Protein AF-A0A6A6Z845-F1 (afdb_monomer)

Secondary structure (DSSP, 8-state):
-HHHHHHHHHHHHHHHHHH-----PPEEEEE--SSSTTSS-EEEEPPPPS--GGGTGGGS-IIIIIHHHHHHHHHHHHHHHT---SSSS---

Nearest PDB structures (foldseek):
  3att-assembly1_A  TM=8.606E-01  e=7.777E-02  Mycobacterium tuberculosis

Foldseek 3Di:
DQQVVLVLVLLVLVVCVVQHPDDDWAWPDWDSDCPDPVSHTDTDTDDDPDDDCVVCVVVDDVPPGVVVVVVVVVVSVVSVVVDDDPDDDGPD

Mean predicted aligned error: 4.04 Å

Organism: NCBI:txid574789

Solvent-accessible surface area (backbone atoms only — not comparable to full-atom values): 5772 Å² total; per-residue (Å²): 117,68,42,64,53,52,44,30,52,54,42,49,48,51,50,43,53,76,75,45,88,58,90,64,63,54,76,79,48,68,42,36,48,53,90,49,99,80,59,48,65,50,75,44,55,52,81,80,86,82,76,62,62,87,82,42,56,91,78,46,48,67,86,58,51,45,48,51,50,54,52,50,53,52,51,47,51,54,54,56,67,68,63,83,73,99,66,90,84,65,94,91

Structure (mmCIF, N/CA/C/O backbone):
data_AF-A0A6A6Z845-F1
#
_entry.id   AF-A0A6A6Z845-F1
#
loop_
_atom_site.group_PDB
_atom_site.id
_atom_site.type_symbol
_atom_site.label_atom_id
_atom_site.label_alt_id
_atom_site.label_comp_id
_atom_site.label_asym_id
_atom_site.label_entity_id
_atom_site.label_seq_id
_atom_site.pdbx_PDB_ins_code
_atom_site.Cartn_x
_atom_site.Cartn_y
_atom_site.Cartn_z
_atom_site.occupancy
_atom_site.B_iso_or_equiv
_atom_site.auth_seq_id
_atom_site.auth_comp_id
_atom_site.auth_asym_id
_atom_site.auth_atom_id
_atom_site.pdbx_PDB_model_num
ATOM 1 N N . MET A 1 1 ? 18.848 0.659 -3.820 1.00 58.38 1 MET A N 1
ATOM 2 C CA . MET A 1 1 ? 18.723 0.479 -5.281 1.00 58.38 1 MET A CA 1
ATOM 3 C C . MET A 1 1 ? 17.284 0.812 -5.631 1.00 58.38 1 MET A C 1
ATOM 5 O O . MET A 1 1 ? 16.436 0.116 -5.089 1.00 58.38 1 MET A O 1
ATOM 9 N N . PRO A 1 2 ? 17.026 1.863 -6.427 1.00 66.38 2 PRO A N 1
ATOM 10 C CA . PRO A 1 2 ? 15.672 2.354 -6.731 1.00 66.38 2 PRO A CA 1
ATOM 11 C C . PRO A 1 2 ? 14.747 1.222 -7.216 1.00 66.38 2 PRO A C 1
ATOM 13 O O . PRO A 1 2 ? 13.760 0.889 -6.570 1.00 66.38 2 PRO A O 1
ATOM 16 N N . TRP A 1 3 ? 15.224 0.454 -8.203 1.00 84.88 3 TRP A N 1
ATOM 17 C CA . TRP A 1 3 ? 14.494 -0.643 -8.846 1.00 84.88 3 TRP A CA 1
ATOM 18 C C . TRP A 1 3 ? 13.645 -1.529 -7.922 1.00 84.88 3 TRP A C 1
ATOM 20 O O . TRP A 1 3 ? 12.445 -1.677 -8.127 1.00 84.88 3 TRP A O 1
ATOM 30 N N . TYR A 1 4 ? 14.256 -2.134 -6.901 1.00 89.62 4 TYR A N 1
ATOM 31 C CA . TYR A 1 4 ? 13.570 -3.120 -6.062 1.00 89.62 4 TYR A CA 1
ATOM 32 C C . TYR A 1 4 ? 12.480 -2.505 -5.184 1.00 89.62 4 TYR A C 1
ATOM 34 O O . TYR A 1 4 ? 11.532 -3.196 -4.828 1.00 89.62 4 TYR A O 1
ATOM 42 N N . LYS A 1 5 ? 12.595 -1.217 -4.843 1.00 91.25 5 LYS A N 1
ATOM 43 C CA . LYS A 1 5 ? 11.623 -0.543 -3.984 1.00 91.25 5 LYS A CA 1
ATOM 44 C C . LYS A 1 5 ? 10.306 -0.335 -4.728 1.00 91.25 5 LYS A C 1
ATOM 46 O O . LYS A 1 5 ? 9.289 -0.861 -4.292 1.00 91.25 5 LYS A O 1
ATOM 51 N N . THR A 1 6 ? 10.333 0.366 -5.863 1.00 95.00 6 THR A N 1
ATOM 52 C CA . THR A 1 6 ? 9.124 0.619 -6.665 1.00 95.00 6 THR A CA 1
ATOM 53 C C . THR A 1 6 ? 8.460 -0.678 -7.111 1.00 95.00 6 THR A C 1
ATOM 55 O O . THR A 1 6 ? 7.240 -0.797 -7.041 1.00 95.00 6 THR A O 1
ATOM 58 N N . GLN A 1 7 ? 9.250 -1.677 -7.511 1.00 95.44 7 GLN A N 1
ATOM 59 C CA . GLN A 1 7 ? 8.714 -2.989 -7.862 1.00 95.44 7 GLN A CA 1
ATOM 60 C C . GLN A 1 7 ? 8.001 -3.659 -6.681 1.00 95.44 7 GLN A C 1
ATOM 62 O O . GLN A 1 7 ? 6.878 -4.135 -6.834 1.00 95.44 7 GLN A O 1
ATOM 67 N N . SER A 1 8 ? 8.613 -3.645 -5.491 1.00 95.31 8 SER A N 1
ATOM 68 C CA . SER A 1 8 ? 7.999 -4.198 -4.282 1.00 95.31 8 SER A CA 1
ATOM 69 C C . SER A 1 8 ? 6.720 -3.450 -3.895 1.00 95.31 8 SER A C 1
ATOM 71 O O . SER A 1 8 ? 5.759 -4.094 -3.481 1.00 95.31 8 SER A O 1
ATOM 73 N N . GLU A 1 9 ? 6.673 -2.122 -4.026 1.00 95.88 9 GLU A N 1
ATOM 74 C CA . GLU A 1 9 ? 5.471 -1.320 -3.748 1.00 95.88 9 GLU A CA 1
ATOM 75 C C . GLU A 1 9 ? 4.327 -1.678 -4.706 1.00 95.88 9 GLU A C 1
ATOM 77 O O . GLU A 1 9 ? 3.229 -2.012 -4.255 1.00 95.88 9 GLU A O 1
ATOM 82 N N . VAL A 1 10 ? 4.590 -1.705 -6.017 1.00 97.25 10 VAL A N 1
ATOM 83 C CA . VAL A 1 10 ? 3.578 -2.052 -7.029 1.00 97.25 10 VAL A CA 1
ATOM 84 C C . VAL A 1 10 ? 3.095 -3.494 -6.875 1.00 97.25 10 VAL A C 1
ATOM 86 O O . VAL A 1 10 ? 1.887 -3.745 -6.936 1.00 97.25 10 VAL A O 1
ATOM 89 N N . ALA A 1 11 ? 4.010 -4.439 -6.637 1.00 96.38 11 ALA A N 1
ATOM 90 C CA . ALA A 1 11 ? 3.657 -5.831 -6.379 1.00 96.38 11 ALA A CA 1
ATOM 91 C C . ALA A 1 11 ? 2.762 -5.945 -5.136 1.00 96.38 11 ALA A C 1
ATOM 93 O O . ALA A 1 11 ? 1.724 -6.601 -5.188 1.00 96.38 11 ALA A O 1
ATOM 94 N N . THR A 1 12 ? 3.102 -5.237 -4.052 1.00 96.19 12 THR A N 1
ATOM 95 C CA . THR A 1 12 ? 2.323 -5.226 -2.801 1.00 96.19 12 THR A CA 1
ATOM 96 C C . THR A 1 12 ? 0.926 -4.653 -3.002 1.00 96.19 12 THR A C 1
ATOM 98 O O . THR A 1 12 ? -0.051 -5.279 -2.597 1.00 96.19 12 THR A O 1
ATOM 101 N N . MET A 1 13 ? 0.798 -3.507 -3.676 1.00 97.12 13 MET A N 1
ATOM 102 C CA . MET A 1 13 ? -0.509 -2.907 -3.967 1.00 97.12 13 MET A CA 1
ATOM 103 C C . MET A 1 13 ? -1.378 -3.819 -4.838 1.00 97.12 13 MET A C 1
ATOM 105 O O . MET A 1 13 ? -2.574 -3.961 -4.583 1.00 97.12 13 MET A O 1
ATOM 109 N N . THR A 1 14 ? -0.781 -4.467 -5.841 1.00 96.50 14 THR A N 1
ATOM 110 C CA . THR A 1 14 ? -1.487 -5.423 -6.708 1.00 96.50 14 THR A CA 1
ATOM 111 C C . THR A 1 14 ? -1.964 -6.630 -5.902 1.00 96.50 14 THR A C 1
ATOM 113 O O . THR A 1 14 ? -3.145 -6.968 -5.940 1.00 96.50 14 THR A O 1
ATOM 116 N N . TYR A 1 15 ? -1.080 -7.218 -5.095 1.00 96.44 15 TYR A N 1
ATOM 117 C CA . TYR A 1 15 ? -1.397 -8.378 -4.272 1.00 96.44 15 TYR A CA 1
ATOM 118 C C . TYR A 1 15 ? -2.512 -8.090 -3.256 1.00 96.44 15 TYR A C 1
ATOM 120 O O . TYR A 1 15 ? -3.477 -8.851 -3.180 1.00 96.44 15 TYR A O 1
ATOM 128 N N . ILE A 1 16 ? -2.428 -6.969 -2.525 1.00 96.94 16 ILE A N 1
ATOM 129 C CA . ILE A 1 16 ? -3.452 -6.557 -1.550 1.00 96.94 16 ILE A CA 1
ATOM 130 C C . ILE A 1 16 ? -4.809 -6.368 -2.235 1.00 96.94 16 ILE A C 1
ATOM 132 O O . ILE A 1 16 ? -5.815 -6.857 -1.721 1.00 96.94 16 ILE A O 1
ATOM 136 N N . ARG A 1 17 ? -4.845 -5.714 -3.405 1.00 96.44 17 ARG A N 1
ATOM 137 C CA . ARG A 1 17 ? -6.082 -5.525 -4.180 1.00 96.44 17 ARG A CA 1
ATOM 138 C C . ARG A 1 17 ? -6.727 -6.848 -4.589 1.00 96.44 17 ARG A C 1
ATOM 140 O O . ARG A 1 17 ? -7.948 -6.947 -4.600 1.00 96.44 17 ARG A O 1
ATOM 147 N N . GLU A 1 18 ? -5.924 -7.829 -4.990 1.00 95.88 18 GLU A N 1
ATOM 148 C CA . GLU A 1 18 ? -6.419 -9.121 -5.477 1.00 95.88 18 GLU A CA 1
ATOM 149 C C . GLU A 1 18 ? -6.900 -10.046 -4.349 1.00 95.88 18 GLU A C 1
ATOM 151 O O . GLU A 1 18 ? -7.770 -10.885 -4.583 1.00 95.88 18 GLU A O 1
ATOM 156 N N . HIS A 1 19 ? -6.359 -9.897 -3.134 1.00 96.81 19 HIS A N 1
ATOM 157 C CA . HIS A 1 19 ? -6.553 -10.865 -2.046 1.00 96.81 19 HIS A CA 1
ATOM 158 C C . HIS A 1 19 ? -7.327 -10.325 -0.836 1.00 96.81 19 HIS A C 1
ATOM 160 O O . HIS A 1 19 ? -7.685 -11.104 0.046 1.00 96.81 19 HIS A O 1
ATOM 166 N N . THR A 1 20 ? -7.608 -9.022 -0.774 1.00 97.50 20 THR A N 1
ATOM 167 C CA . THR A 1 20 ? -8.315 -8.390 0.353 1.00 97.50 20 THR A CA 1
ATOM 168 C C . THR A 1 20 ? -9.401 -7.437 -0.136 1.00 97.50 20 THR A C 1
ATOM 170 O O . THR A 1 20 ? -9.510 -7.141 -1.325 1.00 97.50 20 THR A O 1
ATOM 173 N N . LYS A 1 21 ? -10.213 -6.929 0.791 1.00 95.81 21 LYS A N 1
ATOM 174 C CA . LYS A 1 21 ? -11.187 -5.860 0.533 1.00 95.81 21 LYS A CA 1
ATOM 175 C C . LYS A 1 21 ? -10.633 -4.472 0.852 1.00 95.81 21 LYS A C 1
ATOM 177 O O . LYS A 1 21 ? -11.374 -3.490 0.779 1.00 95.81 21 LYS A O 1
ATOM 182 N N . ILE A 1 22 ? -9.357 -4.384 1.223 1.00 97.25 22 ILE A N 1
ATOM 183 C CA . ILE A 1 22 ? -8.715 -3.133 1.609 1.00 97.25 22 ILE A CA 1
ATOM 184 C C . ILE A 1 22 ? -8.632 -2.231 0.372 1.00 97.25 22 ILE A C 1
ATOM 186 O O . ILE A 1 22 ? -8.082 -2.643 -0.656 1.00 97.25 22 ILE A O 1
ATOM 190 N N . PRO A 1 23 ? -9.160 -0.997 0.438 1.00 95.31 23 PRO A N 1
ATOM 191 C CA . PRO A 1 23 ? -9.039 -0.056 -0.656 1.00 95.31 23 PRO A CA 1
ATOM 192 C C . PRO A 1 23 ? -7.584 0.406 -0.753 1.00 95.31 23 PRO A C 1
ATOM 194 O O . PRO A 1 23 ? -7.072 1.114 0.109 1.00 95.31 23 PRO A O 1
ATOM 197 N N . VAL A 1 24 ? -6.917 0.007 -1.828 1.00 96.56 24 VAL A N 1
ATOM 198 C CA . VAL A 1 24 ? -5.622 0.555 -2.244 1.00 96.56 24 VAL A CA 1
ATOM 199 C C . VAL A 1 24 ? -5.811 1.326 -3.554 1.00 96.56 24 VAL A C 1
ATOM 201 O O . VAL A 1 24 ? -6.781 1.047 -4.259 1.00 96.56 24 VAL A O 1
ATOM 204 N N . PRO A 1 25 ? -4.937 2.279 -3.921 1.00 97.06 25 PRO A N 1
ATOM 205 C CA . PRO A 1 25 ? -4.998 2.943 -5.228 1.00 97.06 25 PRO A CA 1
ATOM 206 C C . PRO A 1 25 ? -4.713 1.998 -6.401 1.00 97.06 25 PRO A C 1
ATOM 208 O O . PRO A 1 25 ? -3.974 1.016 -6.265 1.00 97.06 25 PRO A O 1
ATOM 211 N N . GLN A 1 26 ? -5.336 2.217 -7.562 1.00 96.06 26 GLN A N 1
ATOM 212 C CA . GLN A 1 26 ? -5.056 1.416 -8.761 1.00 96.06 26 GLN A CA 1
ATOM 213 C C . GLN A 1 26 ? -3.792 1.922 -9.453 1.00 96.06 26 GLN A C 1
ATOM 215 O O . GLN A 1 26 ? -3.729 3.084 -9.839 1.00 96.06 26 GLN A O 1
ATOM 220 N N . VAL A 1 27 ? -2.802 1.050 -9.662 1.00 97.81 27 VAL A N 1
ATOM 221 C CA . VAL A 1 27 ? -1.611 1.385 -10.458 1.00 97.81 27 VAL A CA 1
ATOM 222 C C . VAL A 1 27 ? -1.964 1.330 -11.945 1.00 97.81 27 VAL A C 1
ATOM 224 O O . VAL A 1 27 ? -2.442 0.308 -12.435 1.00 97.81 27 VAL A O 1
ATOM 227 N N . PHE A 1 28 ? -1.726 2.425 -12.668 1.00 97.75 28 PHE A N 1
ATOM 228 C CA . PHE A 1 28 ? -1.948 2.519 -14.114 1.00 97.75 28 PHE A CA 1
ATOM 229 C C . PHE A 1 28 ? -0.670 2.256 -14.911 1.00 97.75 28 PHE A C 1
ATOM 231 O O . PHE A 1 28 ? -0.707 1.589 -15.942 1.00 97.75 28 PHE A O 1
ATOM 238 N N . ALA A 1 29 ? 0.456 2.791 -14.442 1.00 97.69 29 ALA A N 1
ATOM 239 C CA . ALA A 1 29 ? 1.773 2.599 -15.036 1.00 97.69 29 ALA A CA 1
ATOM 240 C C . ALA A 1 29 ? 2.855 2.893 -13.995 1.00 97.69 29 ALA A C 1
ATOM 242 O O . ALA A 1 29 ? 2.608 3.613 -13.033 1.00 97.69 29 ALA A O 1
ATOM 243 N N . PHE A 1 30 ? 4.057 2.368 -14.185 1.00 96.88 30 PHE A N 1
ATOM 244 C CA . PHE A 1 30 ? 5.208 2.688 -13.348 1.00 96.88 30 PHE A CA 1
ATOM 245 C C . PHE A 1 30 ? 6.500 2.398 -14.112 1.00 96.88 30 PHE A C 1
ATOM 247 O O . PHE A 1 30 ? 6.498 1.616 -15.065 1.00 96.88 30 PHE A O 1
ATOM 254 N N . ASP A 1 31 ? 7.599 2.999 -13.674 1.00 96.62 31 ASP A N 1
ATOM 255 C CA . ASP A 1 31 ? 8.943 2.661 -14.129 1.00 96.62 31 ASP A CA 1
ATOM 256 C C . ASP A 1 31 ? 9.898 2.721 -12.939 1.00 96.62 31 ASP A C 1
ATOM 258 O O . ASP A 1 31 ? 10.010 3.736 -12.254 1.00 96.62 31 ASP A O 1
ATOM 262 N N . SER A 1 32 ? 10.567 1.606 -12.668 1.00 95.62 32 SER A N 1
ATOM 263 C CA . SER A 1 32 ? 11.514 1.469 -11.555 1.00 95.62 32 SER A CA 1
ATOM 264 C C . SER A 1 32 ? 12.963 1.740 -11.977 1.00 95.62 32 SER A C 1
ATOM 266 O O . SER A 1 32 ? 13.877 1.708 -11.150 1.00 95.62 32 SER A O 1
ATOM 268 N N . SER A 1 33 ? 13.197 1.959 -13.272 1.00 93.38 33 SER A N 1
ATOM 269 C CA . SER A 1 33 ? 14.498 2.328 -13.815 1.00 93.38 33 SER A CA 1
ATOM 270 C C . SER A 1 33 ? 14.794 3.805 -13.575 1.00 93.38 33 SER A C 1
ATOM 272 O O . SER A 1 33 ? 13.897 4.638 -13.551 1.00 93.38 33 SER A O 1
ATOM 274 N N . MET A 1 34 ? 16.078 4.143 -13.477 1.00 91.56 34 MET A N 1
ATOM 275 C CA . MET A 1 34 ? 16.541 5.531 -13.622 1.00 91.56 34 MET A CA 1
ATOM 276 C C . MET A 1 34 ? 16.808 5.883 -15.095 1.00 91.56 34 MET A C 1
ATOM 278 O O . MET A 1 34 ? 16.976 7.051 -15.430 1.00 91.56 34 MET A O 1
ATOM 282 N N . ASP A 1 35 ? 16.871 4.875 -15.970 1.00 94.00 35 ASP A N 1
ATOM 283 C CA . ASP A 1 35 ? 17.071 5.020 -17.414 1.00 94.00 35 ASP A CA 1
ATOM 284 C C . ASP A 1 35 ? 15.727 5.233 -18.120 1.00 94.00 35 ASP A C 1
ATOM 286 O O . ASP A 1 35 ? 15.237 4.390 -18.868 1.00 94.00 35 ASP A O 1
ATOM 290 N N . ASN A 1 36 ? 15.083 6.350 -17.793 1.00 92.94 36 ASN A N 1
ATOM 291 C CA . ASN A 1 36 ? 13.840 6.789 -18.410 1.00 92.94 36 ASN A CA 1
ATOM 292 C C . ASN A 1 36 ? 13.856 8.308 -18.616 1.00 92.94 36 ASN A C 1
ATOM 294 O O . ASN A 1 36 ? 14.755 9.007 -18.148 1.00 92.94 36 ASN A O 1
ATOM 298 N N . ALA A 1 37 ? 12.853 8.839 -19.317 1.00 94.94 37 ALA A N 1
ATOM 299 C CA . ALA A 1 37 ? 12.803 10.257 -19.679 1.00 94.94 37 ALA A CA 1
ATOM 300 C C . ALA A 1 37 ? 12.787 11.222 -18.474 1.00 94.94 37 ALA A C 1
ATOM 302 O O . ALA A 1 37 ? 13.148 12.387 -18.630 1.00 94.94 37 ALA A O 1
ATOM 303 N N . LEU A 1 38 ? 12.368 10.756 -17.294 1.00 93.62 38 LEU A N 1
ATOM 304 C CA . LEU A 1 38 ? 12.324 11.546 -16.062 1.00 93.62 38 LEU A CA 1
ATOM 305 C C . LEU A 1 38 ? 13.608 11.416 -15.233 1.00 93.62 38 LEU A C 1
ATOM 307 O O . LEU A 1 38 ? 13.823 12.213 -14.322 1.00 93.62 38 LEU A O 1
ATOM 311 N N . GLY A 1 39 ? 14.465 10.438 -15.542 1.00 94.38 39 GLY A N 1
ATOM 312 C CA . GLY A 1 39 ? 15.701 10.184 -14.806 1.00 94.38 39 GLY A CA 1
ATOM 313 C C . GLY A 1 39 ? 15.472 9.768 -13.350 1.00 94.38 39 GLY A C 1
ATOM 314 O O . GLY A 1 39 ? 16.354 9.985 -12.521 1.00 94.38 39 GLY A O 1
ATOM 315 N N . LEU A 1 40 ? 14.285 9.244 -13.021 1.00 93.88 40 LEU A N 1
ATOM 316 C CA . LEU A 1 40 ? 13.868 8.845 -11.672 1.00 93.88 40 LEU A CA 1
ATOM 317 C C . LEU A 1 40 ? 12.828 7.719 -11.716 1.00 93.88 40 LEU A C 1
ATOM 319 O O . LEU A 1 40 ? 12.135 7.560 -12.720 1.00 93.88 40 LEU A O 1
ATOM 323 N N . GLU A 1 41 ? 12.705 6.963 -10.624 1.00 94.44 41 GLU A N 1
ATOM 324 C CA . GLU A 1 41 ? 11.639 5.968 -10.455 1.00 94.44 41 GLU A CA 1
ATOM 325 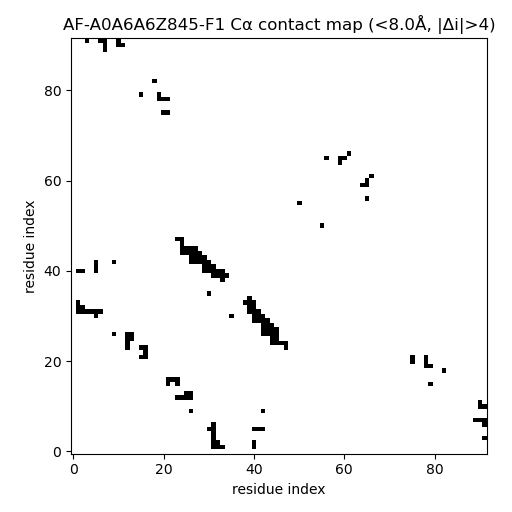C C . GLU A 1 41 ? 10.283 6.646 -10.212 1.00 94.44 41 GLU A C 1
ATOM 327 O O . GLU A 1 41 ? 10.205 7.652 -9.503 1.00 94.44 41 GLU A O 1
ATOM 332 N N . TRP A 1 42 ? 9.203 6.112 -10.782 1.00 95.75 42 TRP A N 1
ATOM 333 C CA . TRP A 1 42 ? 7.867 6.694 -10.635 1.00 95.75 42 TRP A CA 1
ATOM 334 C C . TRP A 1 42 ? 6.753 5.648 -10.700 1.00 95.75 42 TRP A C 1
ATOM 336 O O . TRP A 1 42 ? 6.892 4.599 -11.328 1.00 95.75 42 TRP A O 1
ATOM 346 N N . ILE A 1 43 ? 5.618 5.976 -10.076 1.00 97.56 43 ILE A N 1
ATOM 347 C CA . ILE A 1 43 ? 4.352 5.239 -10.156 1.00 97.56 43 ILE A CA 1
ATOM 348 C C . ILE A 1 43 ? 3.258 6.242 -10.528 1.00 97.56 43 ILE A C 1
ATOM 350 O O . ILE A 1 43 ? 3.121 7.288 -9.897 1.00 97.56 43 ILE A O 1
ATOM 354 N N . LEU A 1 44 ? 2.476 5.920 -11.552 1.00 97.94 44 LEU A N 1
ATOM 355 C CA . LEU A 1 44 ? 1.236 6.595 -11.905 1.00 97.94 44 LEU A CA 1
ATOM 356 C C . LEU A 1 44 ? 0.067 5.734 -11.426 1.00 97.94 44 LEU A C 1
ATOM 358 O O . LEU A 1 44 ? -0.110 4.603 -11.884 1.00 97.94 44 LEU A O 1
ATOM 362 N N . MET A 1 45 ? -0.741 6.278 -10.524 1.00 98.25 45 MET A N 1
ATOM 363 C CA . MET A 1 45 ? -1.833 5.559 -9.873 1.00 98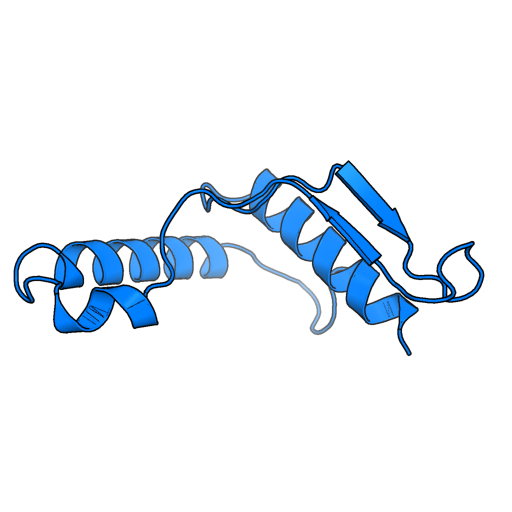.25 45 MET A CA 1
ATOM 364 C C . MET A 1 45 ? -3.039 6.463 -9.607 1.00 98.25 45 MET A C 1
ATOM 366 O O . MET A 1 45 ? -2.964 7.681 -9.768 1.00 98.25 45 MET A O 1
ATOM 370 N N . GLU A 1 46 ? -4.154 5.846 -9.231 1.00 98.25 46 GLU A N 1
ATOM 371 C CA . GLU A 1 46 ? -5.370 6.511 -8.765 1.00 98.25 46 GLU A CA 1
ATOM 372 C C . GLU A 1 46 ? -5.079 7.473 -7.602 1.00 98.25 46 GLU A C 1
ATOM 374 O O . GLU A 1 46 ? -4.257 7.185 -6.730 1.00 98.25 46 GLU A O 1
ATOM 379 N N . MET A 1 47 ? -5.765 8.617 -7.580 1.00 95.88 47 MET A N 1
ATOM 380 C CA . MET A 1 47 ? -5.734 9.518 -6.431 1.00 95.88 47 MET A CA 1
ATOM 381 C C . MET A 1 47 ? -6.715 9.001 -5.380 1.00 95.88 47 MET A C 1
ATOM 383 O O . MET A 1 47 ? -7.899 8.851 -5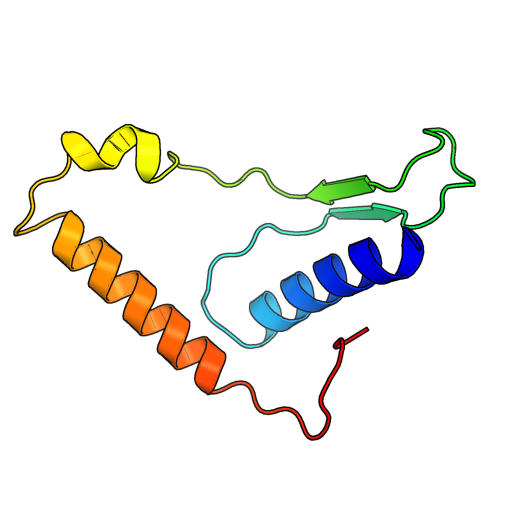.669 1.00 95.88 47 MET A O 1
ATOM 387 N N . ALA A 1 48 ? -6.233 8.727 -4.169 1.00 93.00 48 ALA A N 1
ATOM 388 C CA . ALA A 1 48 ? -7.108 8.325 -3.077 1.00 93.00 48 ALA A CA 1
ATOM 389 C C . ALA A 1 48 ? -7.992 9.508 -2.653 1.00 93.00 48 ALA A C 1
ATOM 391 O O . ALA A 1 48 ? -7.493 10.533 -2.191 1.00 93.00 48 ALA A O 1
ATOM 392 N N . GLU A 1 49 ? -9.304 9.357 -2.807 1.00 93.69 49 GLU A N 1
ATOM 393 C CA . GLU A 1 49 ? -10.280 10.347 -2.357 1.00 93.69 49 GLU A CA 1
ATOM 394 C C . GLU A 1 49 ? -10.407 10.302 -0.830 1.00 93.69 49 GLU A C 1
ATOM 396 O O . GLU A 1 49 ? -10.663 9.246 -0.246 1.00 93.69 49 GLU A O 1
ATOM 401 N N . GLY A 1 50 ? -10.251 11.447 -0.167 1.00 92.06 50 GLY A N 1
ATOM 402 C CA . GLY A 1 50 ? -10.384 11.539 1.283 1.00 92.06 50 GLY A CA 1
ATOM 403 C C . GLY A 1 50 ? -9.557 12.661 1.894 1.00 92.06 50 GLY A C 1
ATOM 404 O O . GLY A 1 50 ? -9.055 13.548 1.205 1.00 92.06 50 GLY A O 1
ATOM 405 N N . ARG A 1 51 ? -9.437 12.621 3.222 1.00 93.12 51 ARG A N 1
ATOM 406 C CA . ARG A 1 51 ? -8.555 13.495 4.000 1.00 93.12 51 ARG A CA 1
ATOM 407 C C . ARG A 1 51 ? -7.594 12.628 4.797 1.00 93.12 51 ARG A C 1
ATOM 409 O O . ARG A 1 51 ? -7.961 11.544 5.245 1.00 93.12 51 ARG A O 1
ATOM 416 N N . GLU A 1 52 ? -6.373 13.112 4.964 1.00 93.88 52 GLU A N 1
ATOM 417 C CA . GLU A 1 52 ? -5.399 12.475 5.845 1.00 93.88 52 GLU A CA 1
ATOM 418 C C . GLU A 1 52 ? -5.916 12.510 7.285 1.00 93.88 52 GLU A C 1
ATOM 420 O O . GLU A 1 52 ? -6.462 13.522 7.727 1.00 93.88 52 GLU A O 1
ATOM 425 N N . TYR A 1 53 ? -5.731 11.411 8.017 1.00 93.19 53 TYR A N 1
ATOM 426 C CA . TYR A 1 53 ? -6.211 11.285 9.393 1.00 93.19 53 TYR A CA 1
ATOM 427 C C . TYR A 1 53 ? -5.666 12.399 10.302 1.00 93.19 53 TYR A C 1
ATOM 429 O O . TYR A 1 53 ? -6.437 13.030 11.016 1.00 93.19 53 TYR A O 1
ATOM 437 N N . GLU A 1 54 ? -4.373 12.724 10.189 1.00 93.19 54 GLU A N 1
ATOM 438 C CA . GLU A 1 54 ? -3.714 13.791 10.966 1.00 93.19 54 GLU A CA 1
ATOM 439 C C . GLU A 1 54 ? -4.394 15.163 10.796 1.00 93.19 54 GLU A C 1
ATOM 441 O O . GLU A 1 54 ? -4.397 15.978 11.711 1.00 93.19 54 GLU A O 1
ATOM 446 N N . GLN A 1 55 ? -5.027 15.422 9.645 1.00 93.88 55 GLN A N 1
ATOM 447 C CA . GLN A 1 55 ? -5.700 16.697 9.370 1.00 93.88 55 GLN A CA 1
ATOM 448 C C . GLN A 1 55 ? -7.107 16.799 9.961 1.00 93.88 55 GLN A C 1
ATOM 450 O O . GLN A 1 55 ? -7.701 17.878 9.908 1.00 93.88 55 GLN A O 1
ATOM 455 N N . ILE A 1 56 ? -7.684 15.680 10.395 1.00 92.69 56 ILE A N 1
ATOM 456 C CA . ILE A 1 56 ? -9.055 15.624 10.911 1.00 92.69 56 ILE A CA 1
ATOM 457 C C . ILE A 1 56 ? -9.121 15.125 12.348 1.00 92.69 56 ILE A C 1
ATOM 459 O O . ILE A 1 56 ? -10.146 15.338 12.974 1.00 92.69 56 ILE A O 1
ATOM 463 N N . GLU A 1 57 ? -8.065 14.494 12.870 1.00 91.44 57 GLU A N 1
A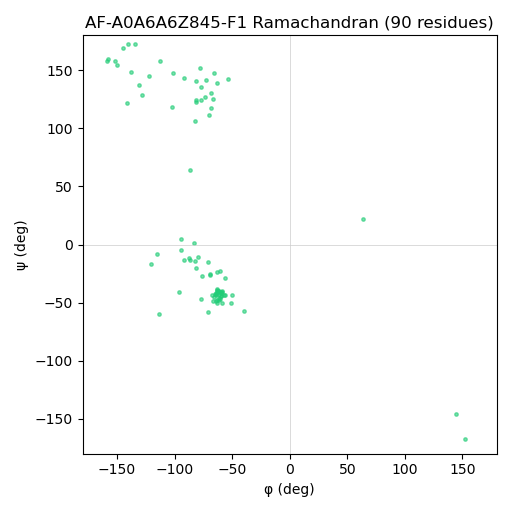TOM 464 C CA . GLU A 1 57 ? -8.058 13.796 14.162 1.00 91.44 57 GLU A CA 1
ATOM 465 C C . GLU A 1 57 ? -8.620 14.631 15.323 1.00 91.44 57 GLU A C 1
ATOM 467 O O . GLU A 1 57 ? -9.424 14.117 16.100 1.00 91.44 57 GLU A O 1
ATOM 472 N N . GLU A 1 58 ? -8.252 15.913 15.415 1.00 91.50 58 GLU A N 1
ATOM 473 C CA . GLU A 1 58 ? -8.734 16.822 16.469 1.00 91.50 58 GLU A CA 1
ATOM 474 C C . GLU A 1 58 ? -10.228 17.174 16.340 1.00 91.50 58 GLU A C 1
ATOM 476 O O . GLU A 1 58 ? -10.874 17.490 17.339 1.00 91.50 58 GLU A O 1
ATOM 481 N N . ASP A 1 59 ? -10.779 17.101 15.124 1.00 91.75 59 ASP A N 1
ATOM 482 C CA . ASP A 1 59 ? -12.184 17.390 14.818 1.00 91.75 59 ASP A CA 1
ATOM 483 C C . ASP A 1 59 ? -13.086 16.151 14.981 1.00 91.75 59 ASP A C 1
ATOM 485 O O . ASP A 1 59 ? -14.314 16.273 14.950 1.00 91.75 59 ASP A O 1
ATOM 489 N N . LEU A 1 60 ? -12.503 14.954 15.125 1.00 92.12 60 LEU A N 1
ATOM 490 C CA . LEU A 1 60 ? -13.247 13.701 15.226 1.00 92.12 60 LEU A CA 1
ATOM 491 C C . LEU A 1 60 ? -13.855 13.519 16.613 1.00 92.12 60 LEU A C 1
ATOM 493 O O . LEU A 1 60 ? -13.187 13.669 17.640 1.00 92.12 60 LEU A O 1
ATOM 497 N N . SER A 1 61 ? -15.116 13.095 16.650 1.00 91.56 61 SER A N 1
ATOM 498 C CA . SER A 1 61 ? -15.730 12.666 17.902 1.00 91.56 61 SER A CA 1
ATOM 499 C C . SER A 1 61 ? -15.080 11.355 18.391 1.00 91.56 61 SER A C 1
ATOM 501 O O . SER A 1 61 ? -14.964 10.402 17.613 1.00 91.56 61 SER A O 1
ATOM 503 N N . PRO A 1 62 ? -14.652 11.258 19.668 1.00 83.75 62 PRO A N 1
ATOM 504 C CA . PRO A 1 62 ? -14.009 10.040 20.162 1.00 83.75 62 PRO A CA 1
ATOM 505 C C . PRO A 1 62 ? -14.909 8.798 20.111 1.00 83.75 62 PRO A C 1
ATOM 507 O O . PRO A 1 62 ? -1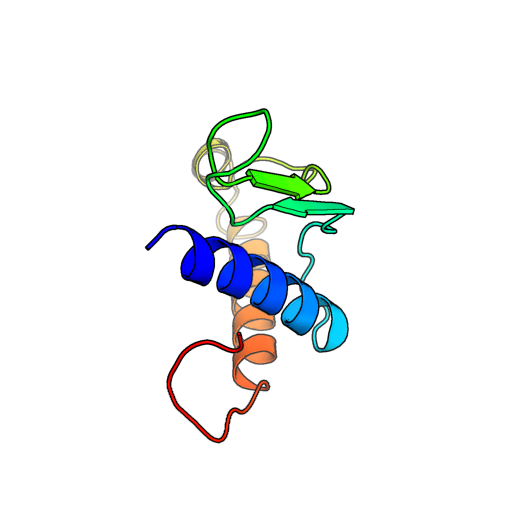4.465 7.732 19.707 1.00 83.75 62 PRO A O 1
ATOM 510 N N . GLU A 1 63 ? -16.177 8.933 20.506 1.00 85.12 63 GLU A N 1
ATOM 511 C CA . GLU A 1 63 ? -17.087 7.787 20.676 1.00 85.12 63 GLU A CA 1
ATOM 512 C C . GLU A 1 63 ? -17.723 7.294 19.367 1.00 85.12 63 GLU A C 1
ATOM 514 O O . GLU A 1 63 ? -18.193 6.160 19.312 1.00 85.12 63 GLU A O 1
ATOM 519 N N . GLU A 1 64 ? -17.768 8.118 18.315 1.00 89.94 64 GLU A N 1
ATOM 520 C CA . GLU A 1 64 ? -18.406 7.738 17.047 1.00 89.94 64 GLU A CA 1
ATOM 521 C C . GLU A 1 64 ? -17.372 7.619 15.924 1.00 89.94 64 GLU A C 1
ATOM 523 O O . GLU A 1 64 ? -17.196 6.539 15.353 1.00 89.94 64 GLU A O 1
ATOM 528 N N . ASP A 1 65 ? -16.654 8.702 15.618 1.00 92.75 65 ASP A N 1
ATOM 529 C CA . ASP A 1 65 ? -15.771 8.741 14.451 1.00 92.75 65 ASP A CA 1
ATOM 530 C C . ASP A 1 65 ? -14.456 7.985 14.680 1.00 92.75 65 ASP A C 1
ATOM 532 O O . ASP A 1 65 ? -14.041 7.188 13.833 1.00 92.75 65 ASP A O 1
ATOM 536 N N . GLN A 1 66 ? -13.793 8.210 15.823 1.00 92.62 66 GLN A N 1
ATOM 537 C CA . GLN A 1 66 ? -12.517 7.547 16.119 1.00 92.62 66 GLN A CA 1
ATOM 538 C C . GLN A 1 66 ? -12.705 6.036 16.285 1.00 92.62 66 GLN A C 1
ATOM 540 O O . GLN A 1 66 ? -11.968 5.258 15.675 1.00 92.62 66 GLN A O 1
ATOM 545 N N . ASP A 1 67 ? -13.733 5.609 17.023 1.00 94.88 67 ASP A N 1
ATOM 546 C CA . ASP A 1 67 ? -14.071 4.192 17.187 1.00 94.88 67 ASP A CA 1
ATOM 547 C C . ASP A 1 67 ? -14.370 3.506 15.841 1.00 94.88 67 ASP A C 1
ATOM 549 O O . ASP A 1 67 ? -13.908 2.386 15.598 1.00 94.88 67 ASP A O 1
ATOM 553 N N . ALA A 1 68 ? -15.071 4.177 14.919 1.00 95.06 68 ALA A N 1
ATOM 554 C CA . ALA A 1 68 ? -15.313 3.646 13.578 1.00 95.06 68 ALA A CA 1
ATOM 555 C C . ALA A 1 68 ? -14.013 3.479 12.767 1.00 95.06 68 ALA A C 1
ATOM 557 O O . ALA A 1 68 ? -13.827 2.456 12.096 1.00 95.06 68 ALA A O 1
ATOM 558 N N . ILE A 1 69 ? -13.097 4.450 12.844 1.00 94.88 69 ILE A N 1
ATOM 559 C CA . ILE A 1 69 ? -11.794 4.393 12.165 1.00 94.88 69 ILE A CA 1
ATOM 560 C C . ILE A 1 69 ? -10.929 3.279 12.752 1.00 94.88 69 ILE A C 1
ATOM 562 O O . ILE A 1 69 ? -10.409 2.453 12.000 1.00 94.88 69 ILE A O 1
ATOM 566 N N . TYR A 1 70 ? -10.807 3.198 14.078 1.00 95.06 70 TYR A N 1
ATOM 567 C CA . TYR A 1 70 ? -10.043 2.138 14.737 1.00 95.06 70 TYR A CA 1
ATOM 568 C C . TYR A 1 70 ? -10.624 0.757 14.443 1.00 95.06 70 TYR A C 1
ATOM 570 O O . TYR A 1 70 ? -9.870 -0.174 14.152 1.00 95.06 70 TYR A O 1
ATOM 578 N N . GLY A 1 71 ? -11.953 0.631 14.425 1.00 97.06 71 GLY A N 1
ATOM 579 C CA . GLY A 1 71 ? -12.633 -0.583 13.986 1.00 97.06 71 GLY A CA 1
ATOM 580 C C . GLY A 1 71 ? -12.251 -0.978 12.557 1.00 97.06 71 GLY A C 1
ATOM 581 O O . GLY A 1 71 ? -11.949 -2.145 12.303 1.00 97.06 71 GLY A O 1
ATOM 582 N N . LYS A 1 72 ? -12.182 -0.012 11.631 1.00 96.56 72 LYS A N 1
ATOM 583 C CA . LYS A 1 72 ? -11.775 -0.259 10.239 1.00 96.56 72 LYS A CA 1
ATOM 584 C C . LYS A 1 72 ? -10.304 -0.666 10.117 1.00 96.56 72 LYS A C 1
ATOM 586 O O . LYS A 1 72 ? -9.996 -1.615 9.401 1.00 96.56 72 LYS A O 1
ATOM 591 N N . VAL A 1 73 ? -9.403 -0.002 10.840 1.00 96.06 73 VAL A N 1
ATOM 592 C CA . VAL A 1 73 ? -7.972 -0.354 10.871 1.00 96.06 73 VAL A CA 1
ATOM 593 C C . VAL A 1 73 ? -7.767 -1.758 11.446 1.00 96.06 73 VAL A C 1
ATOM 595 O O . VAL A 1 73 ? -6.956 -2.525 10.924 1.00 96.06 73 VAL A O 1
ATOM 598 N N . ALA A 1 74 ? -8.518 -2.125 12.487 1.00 97.94 74 ALA A N 1
ATOM 599 C CA . ALA A 1 74 ? -8.478 -3.465 13.064 1.00 97.94 74 ALA A CA 1
ATOM 600 C C . ALA A 1 74 ? -8.980 -4.533 12.077 1.00 97.94 74 ALA A C 1
ATOM 602 O O . ALA A 1 74 ? -8.345 -5.579 11.941 1.00 97.94 74 ALA A O 1
ATOM 603 N N .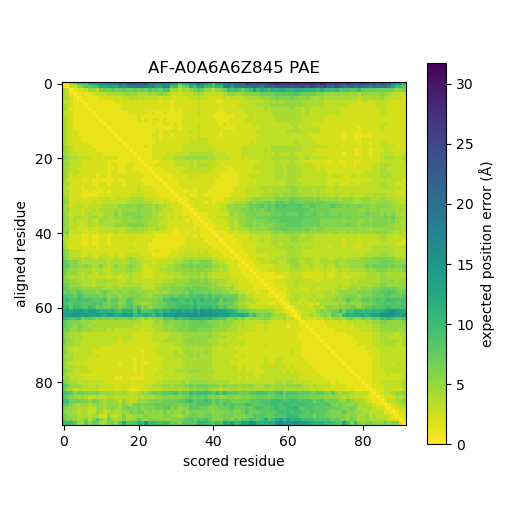 GLU A 1 75 ? -10.069 -4.258 11.350 1.00 98.00 75 GLU A N 1
ATOM 604 C CA . GLU A 1 75 ? -10.578 -5.127 10.281 1.00 98.00 75 GLU A CA 1
ATOM 605 C C . GLU A 1 75 ? -9.522 -5.343 9.186 1.00 98.00 75 GLU A C 1
ATOM 607 O O . GLU A 1 75 ? -9.189 -6.484 8.870 1.00 98.00 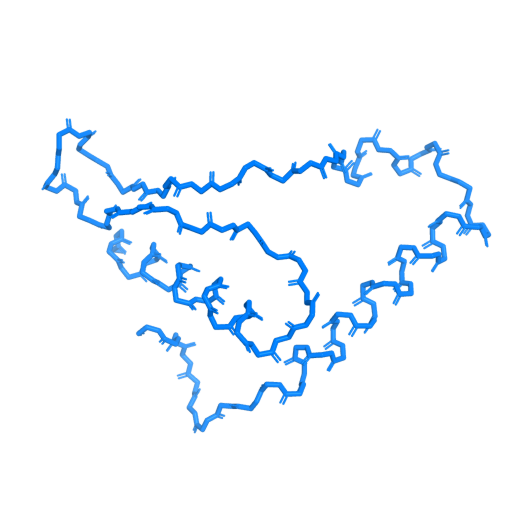75 GLU A O 1
ATOM 612 N N . TRP A 1 76 ? -8.917 -4.269 8.672 1.00 97.75 76 TRP A N 1
ATOM 613 C CA . TRP A 1 76 ? -7.864 -4.370 7.656 1.00 97.75 76 TRP A CA 1
ATOM 614 C C . TRP A 1 76 ? -6.623 -5.102 8.163 1.00 97.75 76 TRP A C 1
ATOM 616 O O . TRP A 1 76 ? -6.050 -5.922 7.449 1.00 97.75 76 TRP A O 1
ATOM 626 N N . THR A 1 77 ? -6.220 -4.860 9.411 1.00 97.31 77 THR A N 1
ATOM 627 C CA . THR A 1 77 ? -5.109 -5.590 10.036 1.00 97.31 77 THR A CA 1
ATOM 628 C C . THR A 1 77 ? -5.406 -7.087 10.092 1.00 97.31 77 THR A C 1
ATOM 630 O O . THR A 1 77 ? -4.531 -7.896 9.789 1.00 97.31 77 THR A O 1
ATOM 633 N N . HIS A 1 78 ? -6.640 -7.465 10.431 1.00 96.94 78 HIS A N 1
ATOM 634 C CA . HIS A 1 78 ? -7.062 -8.860 10.438 1.00 96.94 78 HIS A CA 1
ATOM 635 C C . HIS A 1 78 ? -7.037 -9.486 9.034 1.00 96.94 78 HIS A C 1
ATOM 637 O O . HIS A 1 78 ? -6.547 -10.603 8.880 1.00 96.94 78 HIS A O 1
ATOM 643 N N . GLU A 1 79 ? -7.499 -8.766 8.005 1.00 97.38 79 GLU A N 1
ATOM 644 C CA . GLU A 1 79 ? -7.414 -9.225 6.611 1.00 97.38 79 GLU A CA 1
ATOM 645 C C . GLU A 1 79 ? -5.961 -9.446 6.168 1.00 97.38 79 GLU A C 1
ATOM 647 O O . GLU A 1 79 ? -5.640 -10.504 5.625 1.00 97.38 79 GLU A O 1
ATOM 652 N N . LEU A 1 80 ? -5.064 -8.495 6.453 1.00 96.00 80 LEU A N 1
ATOM 653 C CA . LEU A 1 80 ? -3.641 -8.611 6.113 1.00 96.00 80 LEU A CA 1
ATOM 654 C C . LEU A 1 80 ? -2.966 -9.781 6.833 1.00 96.00 80 LEU A C 1
ATOM 656 O O . LEU A 1 80 ? -2.144 -10.468 6.235 1.00 96.00 80 LEU A O 1
ATOM 660 N N . GLN A 1 81 ? -3.321 -10.045 8.093 1.00 94.56 81 GLN A N 1
ATOM 661 C CA . GLN A 1 81 ? -2.815 -11.207 8.834 1.00 94.56 81 GLN A CA 1
ATOM 662 C C . GLN A 1 81 ? -3.242 -12.545 8.218 1.00 94.56 81 GLN A C 1
ATOM 664 O O . GLN A 1 81 ? -2.570 -13.554 8.432 1.00 94.56 81 GLN A O 1
ATOM 669 N N . GLY A 1 82 ? -4.342 -12.565 7.463 1.00 93.81 82 GLY A N 1
ATOM 670 C CA . GLY A 1 82 ? -4.776 -13.735 6.703 1.00 93.81 82 GLY A CA 1
ATOM 671 C C . GLY A 1 82 ? -3.895 -14.046 5.487 1.00 93.81 82 GLY A C 1
ATOM 672 O O . GLY A 1 82 ? -3.975 -15.153 4.953 1.00 93.81 82 GLY A O 1
ATOM 673 N N . LEU A 1 83 ? -3.047 -13.107 5.055 1.00 94.38 83 LEU A N 1
ATOM 674 C CA . LEU A 1 83 ? -2.118 -13.292 3.942 1.00 94.38 83 LEU A CA 1
ATOM 675 C C . LEU A 1 83 ? -0.856 -14.015 4.440 1.00 94.38 83 LEU A C 1
ATOM 677 O O . LEU A 1 83 ? -0.024 -13.447 5.147 1.00 94.38 83 LEU A O 1
ATOM 681 N N . GLY A 1 84 ? -0.729 -15.296 4.093 1.00 89.31 84 GLY A N 1
ATOM 682 C CA . GLY A 1 84 ? 0.422 -16.126 4.451 1.00 89.31 84 GLY A CA 1
ATOM 683 C C . GLY A 1 84 ? 1.520 -16.110 3.386 1.00 89.31 84 GLY A C 1
ATOM 684 O O . GLY A 1 84 ? 1.227 -16.147 2.193 1.00 89.31 84 GLY A O 1
ATOM 685 N N . PHE A 1 85 ? 2.782 -16.129 3.822 1.00 90.88 85 PHE A N 1
ATOM 686 C CA . PHE A 1 85 ? 3.956 -16.237 2.952 1.00 90.88 85 PHE A CA 1
ATOM 687 C C . PHE A 1 85 ? 4.906 -17.320 3.469 1.00 90.88 85 PHE A C 1
ATOM 689 O O . PHE A 1 85 ? 5.186 -17.385 4.666 1.00 90.88 85 PHE A O 1
ATOM 696 N N . ASP A 1 86 ? 5.448 -18.132 2.562 1.00 91.31 86 ASP A N 1
ATOM 697 C CA . ASP A 1 86 ? 6.379 -19.218 2.907 1.00 91.31 86 ASP A CA 1
ATOM 698 C C . ASP A 1 86 ? 7.818 -18.725 3.149 1.00 91.31 86 ASP A C 1
ATOM 700 O O . ASP A 1 86 ? 8.675 -19.464 3.637 1.00 91.31 86 ASP A O 1
ATOM 704 N N . THR A 1 87 ? 8.100 -17.466 2.804 1.00 90.12 87 THR A N 1
ATOM 705 C CA . THR A 1 87 ? 9.429 -16.854 2.893 1.00 90.12 87 THR A CA 1
ATOM 706 C C . THR A 1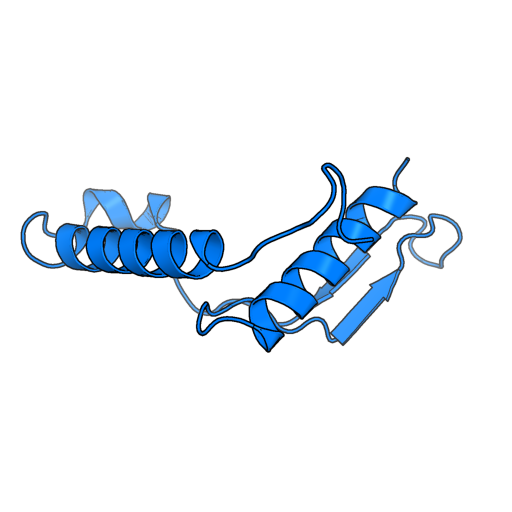 87 ? 9.355 -15.432 3.429 1.00 90.12 87 THR A C 1
ATOM 708 O O . THR A 1 87 ? 8.414 -14.697 3.138 1.00 90.12 87 THR A O 1
ATOM 711 N N . ILE A 1 88 ? 10.397 -15.018 4.151 1.00 87.75 88 ILE A N 1
ATOM 712 C CA . ILE A 1 88 ? 10.605 -13.616 4.525 1.00 87.75 88 ILE A CA 1
ATOM 713 C C . ILE A 1 88 ? 11.240 -12.845 3.362 1.00 87.75 88 ILE A C 1
ATOM 715 O O .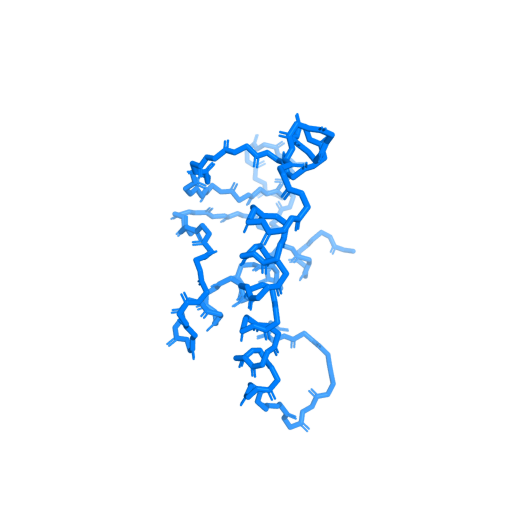 ILE A 1 88 ? 12.136 -13.362 2.695 1.00 87.75 88 ILE A O 1
ATOM 719 N N . GLY A 1 89 ? 10.817 -11.601 3.144 1.00 88.25 89 GLY A N 1
ATOM 720 C CA . GLY A 1 89 ? 11.383 -10.744 2.106 1.00 88.25 89 GLY A CA 1
ATOM 721 C C . GLY A 1 89 ? 10.345 -9.846 1.446 1.00 88.25 89 GLY A C 1
ATOM 722 O O . GLY A 1 89 ? 9.420 -9.365 2.093 1.00 88.25 89 GLY A O 1
ATOM 723 N N . SER A 1 90 ? 10.555 -9.614 0.157 1.00 87.19 90 SER A N 1
ATOM 724 C CA . SER A 1 90 ? 9.682 -8.856 -0.735 1.00 87.19 90 SER A CA 1
ATOM 725 C C . SER A 1 90 ? 8.862 -9.838 -1.574 1.00 87.19 90 SER A C 1
ATOM 727 O O . SER A 1 90 ? 9.351 -10.921 -1.891 1.00 87.19 90 SER A O 1
ATOM 729 N N . ILE A 1 91 ? 7.629 -9.471 -1.929 1.00 86.44 91 ILE A N 1
ATOM 730 C CA . ILE A 1 91 ? 6.797 -10.261 -2.857 1.00 86.44 91 ILE A CA 1
ATOM 731 C C . ILE A 1 91 ? 7.106 -9.967 -4.337 1.00 86.44 91 ILE A C 1
ATOM 733 O O . ILE A 1 91 ? 6.479 -10.541 -5.225 1.00 86.44 91 ILE A O 1
ATOM 737 N N . TYR A 1 92 ? 8.071 -9.077 -4.581 1.00 83.31 92 TYR A N 1
ATOM 738 C CA . TYR A 1 92 ? 8.808 -8.924 -5.833 1.00 83.31 92 TYR A CA 1
ATOM 739 C C . TYR A 1 92 ? 10.133 -9.690 -5.792 1.00 83.31 92 TYR A C 1
ATOM 741 O O . TYR A 1 92 ? 10.829 -9.580 -4.749 1.00 83.31 92 TYR A O 1
#

pLDDT: mean 93.39, std 5.77, range [58.38, 98.25]

Radius of gyration: 16.68 Å; Cα contacts (8 Å, |Δi|>4): 85; chains: 1; bounding box: 37×37×40 Å

Sequence (92 aa):
MPWYKTQSEVATMTYIREHTKIPVPQVFAFDSSMDNALGLEWILMEMAEGREYEQIEEDLSPEEDQDAIYGKVAEWTHELQGLGFDTIGSIY

InterPro domains:
  IPR002575 Aminoglycoside phosphotransferase [PF01636] (7-83)
  IPR011009 Protein kinase-like domain superfamily [SSF56112] (6-88)
  IPR051035 Mitochondrial inheritance protein 9 [PTHR36091] (4-92)